Protein AF-A0A397TVG8-F1 (afdb_monomer)

Solvent-accessible surface area (backbone atoms only — not comparable to full-atom values): 4182 Å² total; per-residue (Å²): 119,69,67,64,55,52,55,53,51,52,49,51,52,52,50,51,51,50,52,53,53,50,53,52,51,52,52,52,51,52,52,53,52,54,49,50,52,54,53,52,53,51,53,52,52,53,56,53,60,73,65,54,59,66,75,60,54,69,34,69,69,48,40,43,67,73,71,49,82,77,77,133

pLDDT: mean 74.92, std 11.85, range [57.09, 94.75]

Secondary structure (DSSP, 8-state):
-HHHHHHHHHHHHHHHHHHHHHHHHHHHHHHHHHHHHHHHHHHHHHHHHHTS-HHHHTSHHHHHHHH-----

Radius of gyration: 28.14 Å; Cα contacts (8 Å, |Δi|>4): 6; chains: 1; bounding box: 32×31×82 Å

Structure (mmCIF, N/CA/C/O backbone):
data_AF-A0A397TVG8-F1
#
_entry.id   AF-A0A397TVG8-F1
#
loop_
_atom_site.group_PDB
_atom_site.id
_atom_site.type_symbol
_atom_site.label_atom_id
_atom_site.label_alt_id
_atom_site.label_comp_id
_atom_site.label_asym_id
_atom_site.label_entity_id
_atom_site.label_seq_id
_atom_site.pdbx_PDB_ins_code
_atom_site.Cartn_x
_atom_site.Cartn_y
_atom_site.Cartn_z
_atom_site.occupancy
_atom_site.B_iso_or_equiv
_atom_site.auth_seq_id
_atom_site.auth_comp_id
_atom_site.auth_asym_id
_atom_site.auth_atom_id
_atom_site.pdbx_PDB_model_num
ATOM 1 N N . MET A 1 1 ? -15.441 -4.420 45.869 1.00 64.75 1 MET A N 1
ATOM 2 C CA . MET A 1 1 ? -15.969 -4.402 44.479 1.00 64.75 1 MET A CA 1
ATOM 3 C C . MET A 1 1 ? -15.099 -3.642 43.460 1.00 64.75 1 MET A C 1
ATOM 5 O O . MET A 1 1 ? -15.180 -3.963 42.282 1.00 64.75 1 MET A O 1
ATOM 9 N N . ALA A 1 2 ? -14.229 -2.699 43.853 1.00 71.25 2 ALA A N 1
ATOM 10 C CA . ALA A 1 2 ? -13.447 -1.871 42.913 1.00 71.25 2 ALA A CA 1
ATOM 11 C C . ALA A 1 2 ? -12.433 -2.631 42.021 1.00 71.25 2 ALA A C 1
ATOM 13 O O . ALA A 1 2 ? -12.247 -2.282 40.856 1.00 71.25 2 ALA A O 1
ATOM 14 N N . LEU A 1 3 ? -11.815 -3.705 42.529 1.00 73.00 3 LEU A N 1
ATOM 15 C CA . LEU A 1 3 ? -10.801 -4.476 41.792 1.00 73.00 3 LEU A CA 1
ATOM 16 C C . LEU A 1 3 ? -11.357 -5.137 40.518 1.00 73.00 3 LEU A C 1
ATOM 18 O O . LEU A 1 3 ? -10.700 -5.119 39.480 1.00 73.00 3 LEU A O 1
ATOM 22 N N . GLY A 1 4 ? -12.586 -5.660 40.552 1.00 80.44 4 GLY A N 1
ATOM 23 C CA . GLY A 1 4 ? -13.203 -6.316 39.390 1.00 80.44 4 GLY A CA 1
ATOM 24 C C . GLY A 1 4 ? -13.451 -5.362 38.215 1.00 80.44 4 GLY A C 1
ATOM 25 O O . GLY A 1 4 ? -13.241 -5.726 37.055 1.00 80.44 4 GLY A O 1
ATOM 26 N N . LEU A 1 5 ? -13.825 -4.113 38.508 1.00 79.19 5 LEU A N 1
ATOM 27 C CA . LEU A 1 5 ? -14.031 -3.075 37.494 1.00 79.19 5 LEU A CA 1
ATOM 28 C C . LEU A 1 5 ? -12.708 -2.643 36.853 1.00 79.19 5 LEU A C 1
ATOM 30 O O . LEU A 1 5 ? -12.634 -2.508 35.629 1.00 79.19 5 LEU A O 1
ATOM 34 N N . TYR A 1 6 ? -11.650 -2.513 37.656 1.00 81.94 6 TYR A N 1
ATOM 35 C CA . TYR A 1 6 ? -10.307 -2.193 37.173 1.00 81.94 6 TYR A CA 1
ATOM 36 C C . TYR A 1 6 ? -9.780 -3.251 36.192 1.00 81.94 6 TYR A C 1
ATOM 38 O O . TYR A 1 6 ? -9.364 -2.918 35.078 1.00 81.94 6 TYR A O 1
ATOM 46 N N . TYR A 1 7 ? -9.871 -4.536 36.549 1.00 80.25 7 TYR A N 1
ATOM 47 C CA . TYR A 1 7 ? -9.437 -5.624 35.666 1.00 80.25 7 TYR A CA 1
ATOM 48 C C . TYR A 1 7 ? -10.246 -5.685 34.364 1.00 80.25 7 TYR A C 1
ATOM 50 O O . TYR A 1 7 ? -9.673 -5.878 33.289 1.00 80.25 7 TYR A O 1
ATOM 58 N N . SER A 1 8 ? -11.563 -5.469 34.428 1.00 80.44 8 SER A N 1
ATOM 59 C CA . SER A 1 8 ? -12.426 -5.426 33.240 1.00 80.44 8 SER A CA 1
ATOM 60 C C . SER A 1 8 ? -12.043 -4.285 32.288 1.00 80.44 8 SER A C 1
ATOM 62 O O . SER A 1 8 ? -11.917 -4.490 31.074 1.00 80.44 8 SER A O 1
ATOM 64 N N . PHE A 1 9 ? -11.768 -3.095 32.831 1.00 81.50 9 PHE A N 1
ATOM 65 C CA . PHE A 1 9 ? -11.323 -1.938 32.055 1.00 81.50 9 PHE A CA 1
ATOM 66 C C . PHE A 1 9 ? -9.971 -2.186 31.371 1.00 81.50 9 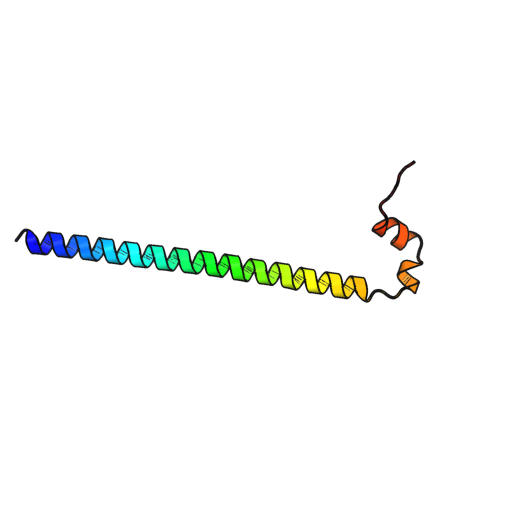PHE A C 1
ATOM 68 O O . PHE A 1 9 ? -9.830 -1.958 30.165 1.00 81.50 9 PHE A O 1
ATOM 75 N N . GLN A 1 10 ? -9.000 -2.736 32.106 1.00 82.56 10 GLN A N 1
ATOM 76 C CA . GLN A 1 10 ? -7.689 -3.081 31.552 1.00 82.56 10 GLN A CA 1
ATOM 77 C C . GLN A 1 10 ? -7.801 -4.114 30.423 1.00 82.56 10 GLN A C 1
ATOM 79 O O . GLN A 1 10 ? -7.171 -3.967 29.372 1.00 82.56 10 GLN A O 1
ATOM 84 N N . ARG A 1 11 ? -8.675 -5.116 30.573 1.00 85.81 11 ARG A N 1
ATOM 85 C CA . ARG A 1 11 ? -8.901 -6.145 29.548 1.0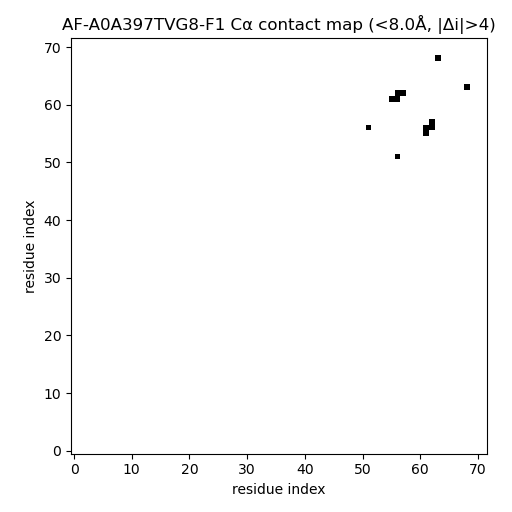0 85.81 11 ARG A CA 1
ATOM 86 C C . ARG A 1 11 ? -9.462 -5.556 28.251 1.00 85.81 11 ARG A C 1
ATOM 88 O O . ARG A 1 11 ? -8.981 -5.891 27.167 1.00 85.81 11 ARG A O 1
ATOM 95 N N . LYS A 1 12 ? -10.431 -4.638 28.349 1.00 86.69 12 LYS A N 1
ATOM 96 C CA . LYS A 1 12 ? -10.997 -3.925 27.188 1.00 86.69 12 LYS A CA 1
ATOM 97 C C . LYS A 1 12 ? -9.953 -3.047 26.496 1.00 86.69 12 LYS A C 1
ATOM 99 O O . LYS A 1 12 ? -9.868 -3.056 25.266 1.00 86.69 12 LYS A O 1
ATOM 104 N N . LYS A 1 13 ? -9.115 -2.348 27.269 1.00 86.94 13 LYS A N 1
ATOM 105 C CA . LYS A 1 13 ? -8.004 -1.539 26.744 1.00 86.94 13 LYS A CA 1
ATOM 106 C C . LYS A 1 13 ? -7.007 -2.398 25.958 1.00 86.94 13 LYS A C 1
ATOM 108 O O . LYS A 1 13 ? -6.685 -2.064 24.818 1.00 86.94 13 LYS A O 1
ATOM 113 N N . MET A 1 14 ? -6.591 -3.540 26.509 1.00 89.06 14 MET A N 1
ATOM 114 C CA . MET A 1 14 ? -5.690 -4.481 25.830 1.00 89.06 14 MET A CA 1
ATOM 115 C C . MET A 1 14 ? -6.315 -5.079 24.560 1.00 89.06 14 MET A C 1
ATOM 117 O O . MET A 1 14 ? -5.643 -5.192 23.535 1.00 89.06 14 MET A O 1
ATOM 121 N N . ALA A 1 15 ? -7.604 -5.432 24.589 1.00 87.69 15 ALA A N 1
ATOM 122 C CA . ALA A 1 15 ? -8.314 -5.944 23.414 1.00 87.69 15 ALA A CA 1
ATOM 123 C C . ALA A 1 15 ? -8.394 -4.900 22.285 1.00 87.69 15 ALA A C 1
ATOM 125 O O . ALA A 1 15 ? -8.126 -5.216 21.124 1.00 87.69 15 ALA A O 1
ATOM 126 N N . SER A 1 16 ? -8.686 -3.642 22.631 1.00 89.06 16 SER A N 1
ATOM 127 C CA . SER A 1 16 ? -8.692 -2.523 21.682 1.00 89.06 16 SER A CA 1
ATOM 128 C C . SER A 1 16 ? -7.312 -2.305 21.051 1.00 89.06 16 SER A C 1
ATOM 130 O O . SER A 1 16 ? -7.193 -2.233 19.827 1.00 89.06 16 SER A O 1
ATOM 132 N N . GLN A 1 17 ? -6.248 -2.312 21.861 1.00 87.88 17 GLN A N 1
ATOM 133 C CA . GLN A 1 17 ? -4.868 -2.198 21.375 1.00 87.88 17 GLN A CA 1
ATOM 134 C C . GLN A 1 17 ? -4.494 -3.340 20.420 1.00 87.88 17 GLN A C 1
ATOM 136 O O . GLN A 1 17 ? -3.920 -3.096 19.357 1.00 87.88 17 GLN A O 1
ATOM 141 N N . ARG A 1 18 ? -4.864 -4.587 20.743 1.00 89.38 18 ARG A N 1
ATOM 142 C CA . ARG A 1 18 ? -4.645 -5.745 19.856 1.00 89.38 18 ARG A CA 1
ATOM 143 C C . ARG A 1 18 ? -5.352 -5.569 18.514 1.00 89.38 18 ARG A C 1
ATOM 145 O O . ARG A 1 18 ? -4.726 -5.772 17.474 1.00 89.38 18 ARG A O 1
ATOM 152 N N . ARG A 1 19 ? -6.614 -5.126 18.527 1.00 90.25 19 ARG A N 1
ATOM 153 C CA . ARG A 1 19 ? -7.391 -4.859 17.307 1.00 90.25 19 ARG A CA 1
ATOM 154 C C . ARG A 1 19 ? -6.749 -3.760 16.458 1.00 90.25 19 ARG A C 1
ATOM 156 O O . ARG A 1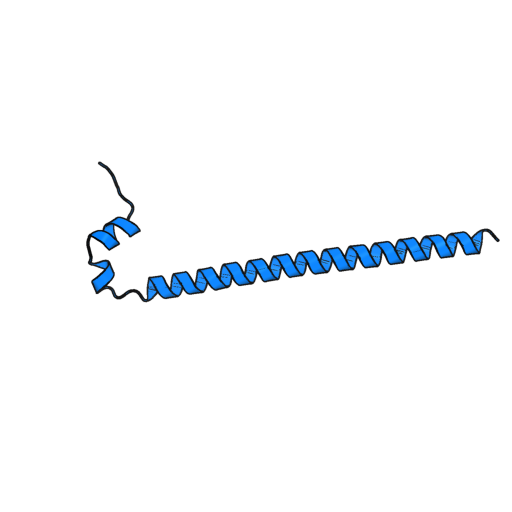 19 ? -6.604 -3.924 15.248 1.00 90.25 19 ARG A O 1
ATOM 163 N N . GLN A 1 20 ? -6.307 -2.666 17.075 1.00 91.12 20 GLN A N 1
ATOM 164 C CA . GLN A 1 20 ? -5.606 -1.590 16.366 1.00 91.12 20 GLN A CA 1
ATOM 165 C C . GLN A 1 20 ? -4.286 -2.069 15.747 1.00 91.12 20 GLN A C 1
ATOM 167 O O . GLN A 1 20 ? -3.989 -1.743 14.596 1.00 91.12 20 GLN A O 1
ATOM 172 N N . ASN A 1 21 ? -3.521 -2.886 16.472 1.00 93.88 21 ASN A N 1
ATOM 173 C CA . ASN A 1 21 ? -2.271 -3.456 15.973 1.00 93.88 21 ASN A CA 1
ATOM 174 C C . ASN A 1 21 ? -2.499 -4.399 14.784 1.00 93.88 21 ASN A C 1
ATOM 176 O O . ASN A 1 21 ? -1.754 -4.333 13.806 1.00 93.88 21 ASN A O 1
ATOM 180 N N . GLN A 1 22 ? -3.548 -5.226 14.819 1.00 91.88 22 GLN A N 1
ATOM 181 C CA . GLN A 1 22 ? -3.933 -6.079 13.688 1.00 91.88 22 GLN A CA 1
ATOM 182 C C . GLN A 1 22 ? -4.309 -5.251 12.453 1.00 91.88 22 GLN A C 1
ATOM 184 O O . GLN A 1 22 ? -3.785 -5.500 11.367 1.00 91.88 22 GLN A O 1
ATOM 189 N N . LEU A 1 23 ? -5.133 -4.211 12.619 1.00 94.75 23 LEU A N 1
ATOM 190 C CA . LEU A 1 23 ? -5.512 -3.317 11.519 1.00 94.75 23 LEU A CA 1
ATOM 191 C C . LEU A 1 23 ? -4.298 -2.592 10.921 1.00 94.75 23 LEU A C 1
ATOM 193 O O . LEU A 1 23 ? -4.179 -2.480 9.699 1.00 94.75 23 LEU A O 1
ATOM 197 N N . ARG A 1 24 ? -3.366 -2.126 11.762 1.00 92.69 24 ARG A N 1
ATOM 198 C CA . ARG A 1 24 ? -2.106 -1.518 11.306 1.00 92.69 24 ARG A CA 1
ATOM 199 C C . ARG A 1 24 ? -1.262 -2.502 10.495 1.00 92.69 24 ARG A C 1
ATOM 201 O O . ARG A 1 24 ? -0.795 -2.139 9.416 1.00 92.69 24 ARG A O 1
ATOM 208 N N . ARG A 1 25 ? -1.115 -3.747 10.965 1.00 90.31 25 ARG A N 1
ATOM 209 C CA . ARG A 1 25 ? -0.403 -4.807 10.229 1.00 90.31 25 ARG A CA 1
ATOM 210 C C . ARG A 1 25 ? -1.043 -5.069 8.868 1.00 90.31 25 ARG A C 1
ATOM 212 O O . ARG A 1 25 ? -0.336 -5.065 7.865 1.00 90.31 25 ARG A O 1
ATOM 219 N N . GLN A 1 26 ? -2.367 -5.206 8.813 1.00 91.69 26 GLN A N 1
ATOM 220 C CA . GLN A 1 26 ? -3.081 -5.468 7.562 1.00 91.69 26 GLN A CA 1
ATOM 221 C C . GLN A 1 26 ? -2.924 -4.323 6.549 1.00 91.69 26 GLN A C 1
ATOM 223 O O . GLN A 1 26 ? -2.685 -4.565 5.367 1.00 91.69 26 GLN A O 1
ATOM 228 N N . ARG A 1 27 ? -2.970 -3.063 7.005 1.00 92.12 27 ARG A N 1
ATOM 229 C CA . ARG A 1 27 ? -2.712 -1.894 6.145 1.00 92.12 27 ARG A CA 1
ATOM 230 C C . ARG A 1 27 ? -1.290 -1.888 5.584 1.00 92.12 27 ARG A C 1
ATOM 232 O O . ARG A 1 27 ? -1.117 -1.592 4.404 1.00 92.12 27 ARG A O 1
ATOM 239 N N . ASN A 1 28 ? -0.289 -2.222 6.398 1.00 93.44 28 ASN A N 1
ATOM 240 C CA . ASN A 1 28 ? 1.101 -2.294 5.943 1.00 93.44 28 ASN A CA 1
ATOM 241 C C . ASN A 1 28 ? 1.304 -3.410 4.914 1.00 93.44 28 ASN A C 1
ATOM 243 O O . ASN A 1 28 ? 1.902 -3.159 3.870 1.00 93.44 28 ASN A O 1
ATOM 247 N N . LEU A 1 29 ? 0.743 -4.598 5.153 1.00 88.62 29 LEU A N 1
ATOM 248 C CA . LEU A 1 29 ? 0.792 -5.699 4.188 1.00 88.62 29 LEU A CA 1
ATOM 249 C C . LEU A 1 29 ? 0.124 -5.320 2.861 1.00 88.62 29 LEU A C 1
ATOM 251 O O . LEU A 1 29 ? 0.723 -5.502 1.805 1.00 88.62 29 LEU A O 1
ATOM 255 N N 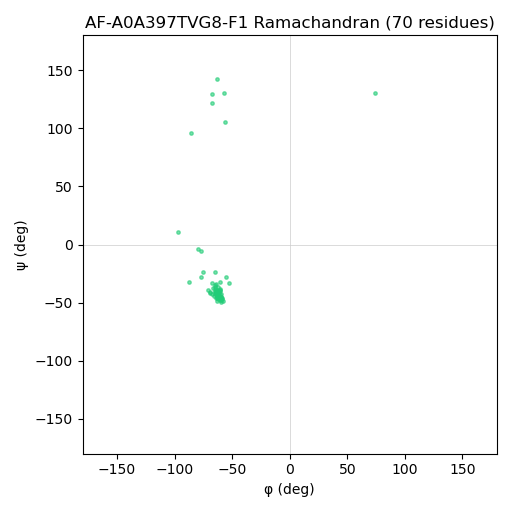. ASN A 1 30 ? -1.055 -4.692 2.901 1.00 92.00 30 ASN A N 1
ATOM 256 C CA . ASN A 1 30 ? -1.731 -4.216 1.692 1.00 92.00 30 ASN A CA 1
ATOM 257 C C . ASN A 1 30 ? -0.906 -3.175 0.920 1.00 92.00 30 ASN A C 1
ATOM 259 O O . ASN A 1 30 ? -0.898 -3.194 -0.311 1.00 92.00 30 ASN A O 1
ATOM 263 N N . ARG A 1 31 ? -0.199 -2.272 1.615 1.00 86.12 31 ARG A N 1
ATOM 264 C CA . ARG A 1 31 ? 0.708 -1.303 0.975 1.00 86.12 31 ARG A CA 1
ATOM 265 C C . ARG A 1 31 ? 1.867 -2.003 0.268 1.00 86.12 31 ARG A C 1
ATOM 267 O O . ARG A 1 31 ? 2.160 -1.657 -0.874 1.00 86.12 31 ARG A O 1
ATOM 274 N N . ILE A 1 32 ? 2.492 -2.986 0.919 1.00 86.00 32 ILE A N 1
ATOM 275 C CA . ILE A 1 32 ? 3.599 -3.767 0.344 1.00 86.00 32 ILE A CA 1
ATOM 276 C C . ILE A 1 32 ? 3.115 -4.547 -0.881 1.00 8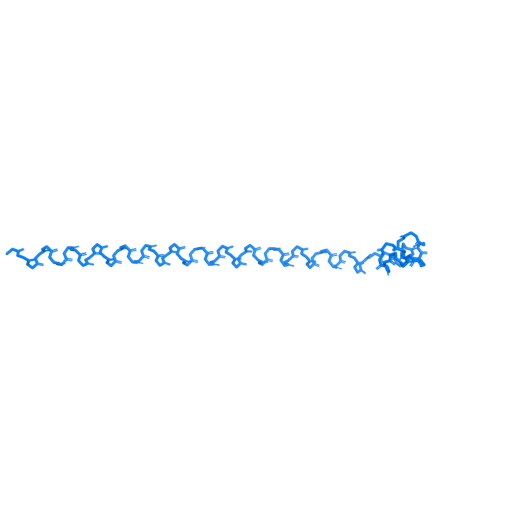6.00 32 ILE A C 1
ATOM 278 O O . ILE A 1 32 ? 3.724 -4.445 -1.942 1.00 86.00 32 ILE A O 1
ATOM 282 N N . TYR A 1 33 ? 1.986 -5.247 -0.766 1.00 83.06 33 TYR A N 1
ATOM 283 C CA . TYR A 1 33 ? 1.413 -6.034 -1.856 1.00 83.06 33 TYR A CA 1
ATOM 284 C C . TYR A 1 33 ? 1.076 -5.173 -3.081 1.00 83.06 33 TYR A C 1
ATOM 286 O O . TYR A 1 33 ? 1.498 -5.477 -4.196 1.00 83.06 33 TYR A O 1
ATOM 294 N N . ARG A 1 34 ? 0.399 -4.032 -2.879 1.00 76.25 34 ARG A N 1
ATOM 295 C CA . ARG A 1 34 ? 0.105 -3.087 -3.972 1.00 76.25 34 ARG A CA 1
ATOM 296 C C . ARG A 1 34 ? 1.374 -2.536 -4.620 1.00 76.25 34 ARG A C 1
ATOM 298 O O . ARG A 1 34 ? 1.413 -2.376 -5.838 1.00 76.25 34 ARG A O 1
ATOM 305 N N . ARG A 1 35 ? 2.409 -2.248 -3.824 1.00 77.19 35 ARG A N 1
ATOM 306 C CA . ARG A 1 35 ? 3.703 -1.784 -4.339 1.00 77.19 35 ARG A CA 1
ATOM 307 C C . ARG A 1 35 ? 4.376 -2.856 -5.190 1.00 77.19 35 ARG A C 1
ATOM 309 O O . ARG A 1 35 ? 4.829 -2.538 -6.283 1.00 77.19 35 ARG A O 1
ATOM 316 N N . TYR A 1 36 ? 4.394 -4.099 -4.716 1.00 73.44 36 TYR A N 1
ATOM 317 C CA . TYR A 1 36 ? 4.954 -5.230 -5.449 1.00 73.44 36 TYR A CA 1
ATOM 318 C C . TYR A 1 36 ? 4.254 -5.435 -6.796 1.00 73.44 36 TYR A C 1
ATOM 320 O O . TYR A 1 36 ? 4.933 -5.529 -7.812 1.00 73.44 36 TYR A O 1
ATOM 328 N N . ILE A 1 37 ? 2.916 -5.395 -6.835 1.00 69.56 37 ILE A N 1
ATOM 329 C CA . ILE A 1 37 ? 2.166 -5.485 -8.098 1.00 69.56 37 ILE A CA 1
ATOM 330 C C . ILE A 1 37 ? 2.581 -4.371 -9.059 1.00 69.56 37 ILE A C 1
ATOM 332 O O . ILE A 1 37 ? 2.879 -4.651 -10.215 1.00 69.56 37 ILE A O 1
ATOM 336 N N . ARG A 1 38 ? 2.638 -3.114 -8.600 1.00 63.19 38 ARG A N 1
ATOM 337 C CA . ARG A 1 38 ? 3.006 -1.989 -9.474 1.00 63.19 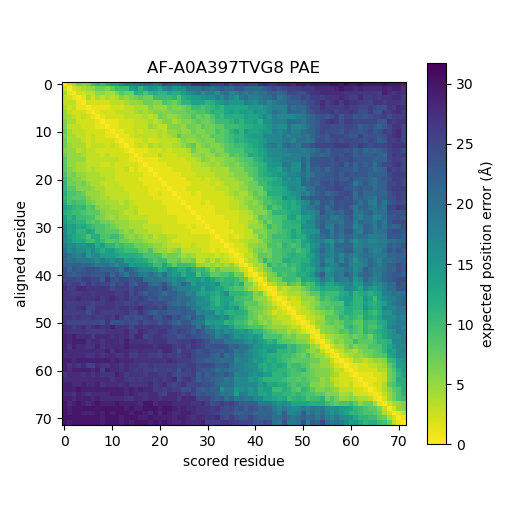38 ARG A CA 1
ATOM 338 C C . ARG A 1 38 ? 4.435 -2.120 -10.016 1.00 63.19 38 ARG A C 1
ATOM 340 O O . ARG A 1 38 ? 4.656 -1.867 -11.194 1.00 63.19 38 ARG A O 1
ATOM 347 N N . VAL A 1 39 ? 5.390 -2.530 -9.181 1.00 64.06 39 VAL A N 1
ATOM 348 C CA . VAL A 1 39 ? 6.778 -2.767 -9.618 1.00 64.06 39 VAL A CA 1
ATOM 349 C C . VAL A 1 39 ? 6.848 -3.935 -10.606 1.00 64.06 39 VAL A C 1
ATOM 351 O O . VAL A 1 39 ? 7.525 -3.831 -11.623 1.00 64.06 39 VAL A O 1
ATOM 354 N N . ASN A 1 40 ? 6.101 -5.013 -10.362 1.00 61.44 40 ASN A N 1
ATOM 355 C CA . ASN A 1 40 ? 6.056 -6.162 -11.262 1.00 61.44 40 ASN A CA 1
ATOM 356 C C . ASN A 1 40 ? 5.445 -5.808 -12.632 1.00 61.44 40 ASN A C 1
ATOM 358 O O . ASN A 1 40 ? 5.966 -6.220 -13.664 1.00 61.44 40 ASN A O 1
ATOM 362 N N . VAL A 1 41 ? 4.387 -4.989 -12.656 1.00 59.00 41 VAL A N 1
ATOM 363 C CA . VAL A 1 41 ? 3.796 -4.468 -13.902 1.00 59.00 41 VAL A CA 1
ATOM 364 C C . VAL A 1 41 ? 4.813 -3.623 -14.676 1.00 59.00 41 VAL A C 1
ATOM 366 O O . VAL A 1 41 ? 4.985 -3.837 -15.873 1.00 59.00 41 VAL A O 1
ATOM 369 N N . ASN A 1 42 ? 5.552 -2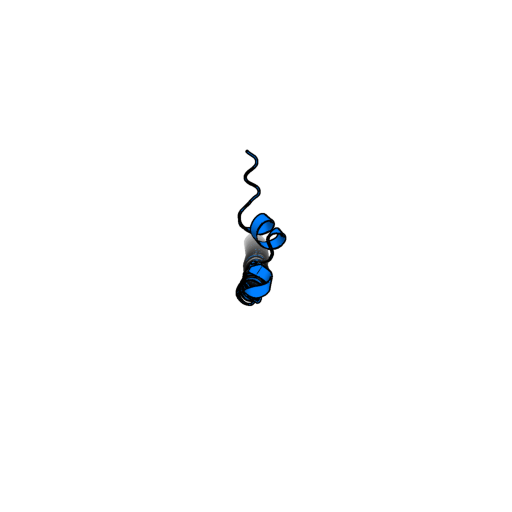.735 -14.002 1.00 59.25 42 ASN A N 1
ATOM 370 C CA . ASN A 1 42 ? 6.597 -1.936 -14.652 1.00 59.25 42 ASN A CA 1
ATOM 371 C C . ASN A 1 42 ? 7.734 -2.799 -15.231 1.00 59.25 42 ASN A C 1
ATOM 373 O O . ASN A 1 42 ? 8.231 -2.497 -16.315 1.00 59.25 42 ASN A O 1
ATOM 377 N N . ASN A 1 43 ? 8.117 -3.894 -14.565 1.00 59.53 43 ASN A N 1
ATOM 378 C CA . ASN A 1 43 ? 9.103 -4.835 -15.108 1.00 59.53 43 ASN A CA 1
ATOM 379 C C . ASN A 1 43 ? 8.603 -5.537 -16.381 1.00 59.53 43 ASN A C 1
ATOM 381 O O . ASN A 1 43 ? 9.390 -5.775 -17.298 1.00 59.53 43 ASN A O 1
ATOM 385 N N . GLY A 1 44 ? 7.302 -5.834 -16.468 1.00 61.41 44 GLY A N 1
ATOM 386 C CA . GLY A 1 44 ? 6.680 -6.348 -17.691 1.00 61.41 44 GLY A CA 1
ATOM 387 C C . GLY A 1 44 ? 6.795 -5.363 -18.857 1.00 61.41 44 GLY A C 1
ATOM 388 O O . GLY A 1 44 ? 7.191 -5.754 -19.953 1.00 61.41 44 GLY A O 1
ATOM 389 N N . THR A 1 45 ? 6.544 -4.077 -18.607 1.00 61.03 45 THR A N 1
ATOM 390 C CA . THR A 1 45 ? 6.659 -3.012 -19.617 1.00 61.03 45 THR A CA 1
ATOM 391 C C . THR A 1 45 ? 8.08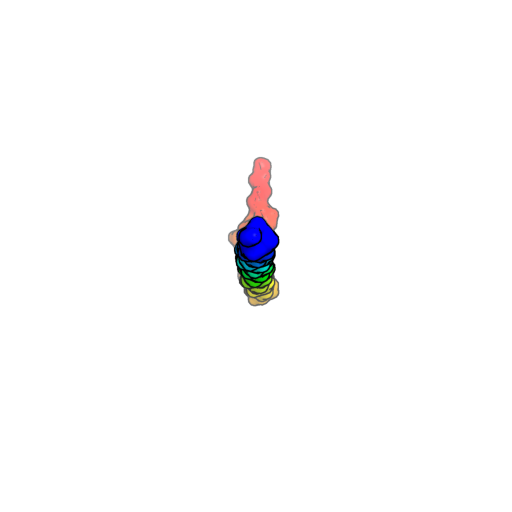9 -2.840 -20.129 1.00 61.03 45 THR A C 1
ATOM 393 O O . THR A 1 45 ? 8.298 -2.731 -21.333 1.00 61.03 45 THR A O 1
ATOM 396 N N . LEU A 1 46 ? 9.094 -2.877 -19.248 1.00 63.09 46 LEU A N 1
ATOM 397 C CA . LEU A 1 46 ? 10.500 -2.772 -19.659 1.00 63.09 46 LEU A CA 1
ATOM 398 C C . LEU A 1 46 ? 10.942 -3.960 -20.520 1.00 63.09 46 LEU A C 1
ATOM 400 O O . LEU A 1 46 ? 11.664 -3.778 -21.497 1.00 63.09 46 LEU A O 1
ATOM 404 N N . ARG A 1 47 ? 10.466 -5.169 -20.202 1.00 65.50 47 ARG A N 1
ATOM 405 C CA . ARG A 1 47 ? 10.740 -6.366 -21.007 1.00 65.50 47 ARG A CA 1
ATOM 406 C C . ARG A 1 47 ? 10.067 -6.307 -22.381 1.00 65.50 47 ARG A C 1
ATOM 408 O O . ARG A 1 47 ? 10.633 -6.805 -23.346 1.00 65.50 47 ARG A O 1
ATOM 415 N N . LEU A 1 48 ? 8.889 -5.686 -22.479 1.00 62.84 48 LEU A N 1
ATOM 416 C CA . LEU A 1 48 ? 8.224 -5.434 -23.761 1.00 62.84 48 LEU A CA 1
ATOM 417 C C . LEU A 1 48 ? 8.993 -4.411 -24.608 1.00 62.84 48 LEU A C 1
ATOM 419 O O . LEU A 1 48 ? 9.184 -4.659 -25.791 1.00 62.84 48 LEU A O 1
ATOM 423 N N . ILE A 1 49 ? 9.492 -3.322 -24.009 1.00 65.31 49 ILE A N 1
ATOM 424 C CA . ILE A 1 49 ? 10.306 -2.311 -24.712 1.00 65.31 49 ILE A CA 1
ATOM 425 C C . ILE A 1 49 ? 11.635 -2.907 -25.196 1.00 65.31 49 ILE A C 1
ATOM 427 O O . ILE A 1 49 ? 12.036 -2.677 -26.333 1.00 65.31 49 ILE A O 1
ATOM 431 N N . ALA A 1 50 ? 12.298 -3.715 -24.364 1.00 64.44 50 ALA A N 1
ATOM 432 C CA . ALA A 1 50 ? 13.560 -4.365 -24.724 1.00 64.44 50 ALA A CA 1
ATOM 433 C C . ALA A 1 50 ? 13.421 -5.378 -25.877 1.00 64.44 50 ALA A C 1
ATOM 435 O O . ALA A 1 50 ? 14.398 -5.654 -26.566 1.00 64.44 50 ALA A O 1
ATOM 436 N N . ASN A 1 51 ? 12.220 -5.920 -26.093 1.00 68.31 51 ASN A N 1
ATOM 437 C CA . ASN A 1 51 ? 11.940 -6.906 -27.138 1.00 68.31 51 ASN A CA 1
ATOM 438 C C . ASN A 1 51 ? 11.349 -6.288 -28.419 1.00 68.31 51 ASN A C 1
ATOM 440 O O . ASN A 1 51 ? 10.878 -7.028 -29.285 1.00 68.31 51 ASN A O 1
ATOM 444 N N . ILE A 1 52 ? 11.343 -4.957 -28.559 1.00 68.81 52 ILE A N 1
ATOM 445 C CA . ILE A 1 52 ? 10.912 -4.304 -29.801 1.00 68.81 52 ILE A CA 1
ATOM 446 C C . ILE A 1 52 ? 11.940 -4.621 -30.903 1.00 68.81 52 ILE A C 1
ATOM 448 O O . ILE A 1 52 ? 13.139 -4.428 -30.689 1.00 68.81 52 ILE A O 1
ATOM 452 N N . PRO A 1 53 ? 11.512 -5.093 -32.092 1.00 68.62 53 PRO A N 1
ATOM 453 C CA . PRO A 1 53 ? 12.426 -5.361 -33.196 1.00 68.62 53 PRO A CA 1
ATOM 454 C C . PRO A 1 53 ? 13.206 -4.096 -33.563 1.00 68.62 53 PRO A C 1
ATOM 456 O O . PRO A 1 53 ? 12.595 -3.053 -33.799 1.00 68.62 53 PRO A O 1
ATOM 459 N N . GLN A 1 54 ? 14.534 -4.191 -33.679 1.00 63.59 54 GLN A N 1
ATOM 460 C CA . GLN A 1 54 ? 15.416 -3.056 -34.003 1.00 63.59 54 GLN A CA 1
ATOM 461 C C . GLN A 1 54 ? 15.024 -2.344 -35.308 1.00 63.59 54 GLN A C 1
ATOM 463 O O . GLN A 1 54 ? 15.202 -1.140 -35.438 1.00 63.59 54 GLN A O 1
ATOM 468 N N . GLN A 1 55 ? 14.407 -3.063 -36.250 1.00 60.88 55 GLN A N 1
ATOM 469 C CA . GLN A 1 55 ? 13.863 -2.486 -37.482 1.00 60.88 55 GLN A CA 1
ATOM 470 C C . GLN A 1 55 ? 12.773 -1.432 -37.215 1.00 60.88 55 GLN A C 1
ATOM 472 O O . GLN A 1 55 ? 12.692 -0.453 -37.945 1.00 60.88 55 GLN A O 1
ATOM 477 N N . THR A 1 56 ? 11.992 -1.592 -36.143 1.00 61.69 56 THR A N 1
ATOM 478 C CA . THR A 1 56 ? 10.970 -0.625 -35.696 1.00 61.69 56 THR A CA 1
ATOM 479 C C . THR A 1 56 ? 11.602 0.577 -34.989 1.00 61.69 56 THR A C 1
ATOM 481 O O . THR A 1 56 ? 11.049 1.666 -35.022 1.00 61.69 56 THR A O 1
ATOM 484 N N . MET A 1 57 ? 12.772 0.407 -34.359 1.00 60.28 57 MET A N 1
ATOM 485 C CA . MET A 1 57 ? 13.539 1.515 -33.764 1.00 60.28 57 MET A CA 1
ATOM 486 C C . MET A 1 57 ? 14.258 2.376 -34.810 1.00 60.28 57 MET A C 1
ATOM 488 O O . MET A 1 57 ? 14.537 3.540 -34.540 1.00 60.28 57 MET A O 1
ATOM 492 N N . ASN A 1 58 ? 14.530 1.823 -35.996 1.00 64.00 58 ASN A N 1
ATOM 493 C CA . ASN A 1 58 ? 15.080 2.568 -37.131 1.00 64.00 58 ASN A CA 1
ATOM 494 C C . ASN A 1 58 ? 14.025 3.435 -37.842 1.00 64.00 58 ASN A C 1
ATOM 496 O O . ASN A 1 58 ? 14.376 4.184 -38.752 1.00 64.00 58 ASN A O 1
ATOM 500 N N . ASP A 1 59 ? 12.750 3.336 -37.450 1.00 73.31 59 ASP A N 1
ATOM 501 C CA . ASP A 1 59 ? 11.713 4.261 -37.896 1.00 73.31 59 ASP A CA 1
ATOM 502 C C . ASP A 1 59 ? 11.996 5.657 -37.301 1.00 73.31 59 ASP A C 1
ATOM 504 O O . ASP A 1 59 ? 12.055 5.802 -36.072 1.00 73.31 59 ASP A O 1
ATOM 508 N N . PRO A 1 60 ? 12.158 6.698 -38.139 1.00 73.00 60 PRO A N 1
ATOM 509 C CA . PRO A 1 60 ? 12.404 8.063 -37.684 1.00 73.00 60 PRO A CA 1
ATOM 510 C C . PRO A 1 60 ? 11.383 8.567 -36.655 1.00 73.00 60 PRO A C 1
ATOM 512 O O . PRO A 1 60 ? 11.752 9.326 -35.758 1.00 73.00 60 PRO A O 1
ATOM 515 N N . LEU A 1 61 ? 10.119 8.139 -36.744 1.00 75.50 61 LEU A N 1
ATOM 516 C CA . LEU A 1 61 ? 9.057 8.552 -35.820 1.00 75.50 61 LEU A CA 1
ATOM 517 C C . LEU A 1 61 ? 9.237 7.930 -34.431 1.00 75.50 61 LEU A C 1
ATOM 519 O O . LEU A 1 61 ? 9.044 8.597 -33.412 1.00 75.50 61 LEU A O 1
ATOM 523 N N . ILE A 1 62 ? 9.657 6.665 -34.379 1.00 70.56 62 ILE A N 1
ATOM 524 C CA . ILE A 1 62 ? 9.961 5.964 -33.127 1.00 70.56 62 ILE A CA 1
ATOM 525 C C . ILE A 1 62 ? 11.228 6.542 -32.492 1.00 70.56 62 ILE A C 1
ATOM 527 O O . ILE A 1 62 ? 11.251 6.795 -31.285 1.00 70.56 62 ILE A O 1
ATOM 531 N N . ALA A 1 63 ? 12.251 6.831 -33.299 1.00 69.44 63 ALA A N 1
ATOM 532 C CA . ALA A 1 63 ? 13.468 7.483 -32.828 1.00 69.44 63 ALA A CA 1
ATOM 533 C C . ALA A 1 63 ? 13.179 8.867 -32.213 1.00 69.44 63 ALA A C 1
ATOM 535 O O . ALA A 1 63 ? 13.706 9.183 -31.147 1.00 69.44 63 ALA A O 1
ATOM 536 N N . GLN A 1 64 ? 12.305 9.670 -32.830 1.00 69.31 64 GLN A N 1
ATOM 537 C CA . GLN A 1 64 ? 11.893 10.981 -32.305 1.00 69.31 64 GLN A CA 1
ATOM 538 C C . GLN A 1 64 ? 11.082 10.882 -31.003 1.00 69.31 64 GLN A C 1
ATOM 540 O O . GLN A 1 64 ? 11.262 11.704 -30.104 1.00 69.31 64 GLN A O 1
ATOM 545 N N . PHE A 1 65 ? 10.218 9.870 -30.870 1.00 72.00 65 PHE A N 1
ATOM 546 C CA . PHE A 1 65 ? 9.433 9.643 -29.653 1.00 72.00 65 PHE A CA 1
ATOM 547 C C . PHE A 1 65 ? 10.316 9.304 -28.439 1.00 72.00 65 PHE A C 1
ATOM 549 O O . PHE A 1 65 ? 10.086 9.827 -27.348 1.00 72.00 65 PHE A O 1
ATOM 556 N N . PHE A 1 66 ? 11.335 8.454 -28.618 1.00 69.50 66 PHE A N 1
ATOM 557 C CA . PHE A 1 66 ? 12.196 7.993 -27.519 1.00 69.50 66 PHE A CA 1
ATOM 558 C C . PHE A 1 66 ? 13.390 8.907 -27.219 1.00 69.50 66 PHE A C 1
ATOM 560 O O . PHE A 1 66 ? 13.773 9.015 -26.055 1.00 69.50 66 PHE A O 1
ATOM 567 N N . ASN A 1 67 ? 13.962 9.582 -28.221 1.00 68.56 67 ASN A N 1
ATOM 568 C CA . ASN A 1 67 ? 15.099 10.489 -28.009 1.00 68.56 67 ASN A CA 1
ATOM 569 C C . ASN A 1 67 ? 14.688 11.862 -27.459 1.00 68.56 67 ASN A C 1
ATOM 571 O O . ASN A 1 67 ? 15.553 12.671 -27.131 1.00 68.56 67 ASN A O 1
ATOM 575 N N . GLY A 1 68 ? 13.382 12.103 -27.316 1.00 59.75 68 GLY A N 1
ATOM 576 C CA . GLY A 1 68 ? 12.840 13.395 -26.930 1.00 59.75 68 GLY A CA 1
ATOM 577 C C . GLY A 1 68 ? 12.926 14.376 -28.094 1.00 59.75 68 GLY A C 1
ATOM 578 O O . GLY A 1 68 ? 13.963 14.544 -28.731 1.00 59.75 68 GLY A O 1
ATOM 579 N N . PHE A 1 69 ? 11.812 15.043 -28.378 1.00 62.69 69 PHE A N 1
ATOM 580 C CA . PHE A 1 69 ? 11.790 16.185 -29.281 1.00 62.69 69 PHE A CA 1
ATOM 581 C C . PHE A 1 69 ? 12.785 17.238 -28.769 1.00 62.69 69 PHE A C 1
ATOM 583 O O . PHE A 1 69 ? 12.508 17.927 -27.787 1.00 62.69 69 PHE A O 1
ATOM 590 N N . SER A 1 70 ? 13.940 17.371 -29.420 1.00 57.56 70 SER A N 1
ATOM 591 C CA . SER A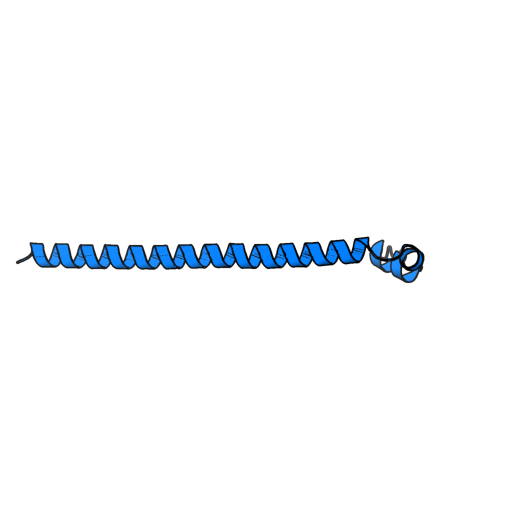 1 70 ? 14.747 18.578 -29.290 1.00 57.56 70 SER A CA 1
ATOM 592 C C . SER A 1 70 ? 14.203 19.553 -30.323 1.00 57.56 70 SER A C 1
ATOM 594 O O . SER A 1 70 ? 14.509 19.447 -31.510 1.00 57.56 70 SER A O 1
ATOM 596 N N . PHE A 1 71 ? 13.313 20.445 -29.891 1.00 57.09 71 PHE A N 1
ATOM 597 C CA . PHE A 1 71 ? 13.006 21.622 -30.698 1.00 57.09 71 PHE A CA 1
ATOM 598 C C . PHE A 1 71 ? 14.288 22.467 -30.820 1.00 57.09 71 PHE A C 1
ATOM 600 O O . PHE A 1 71 ? 15.064 22.490 -29.857 1.00 57.09 71 PHE A O 1
ATOM 607 N N . PRO A 1 72 ? 14.547 23.080 -31.990 1.00 57.41 72 PRO A N 1
ATOM 608 C CA . PRO A 1 72 ? 15.669 23.997 -32.161 1.00 57.41 72 PRO A CA 1
ATOM 609 C C . PRO A 1 72 ? 15.587 25.193 -31.204 1.00 57.41 72 PRO A C 1
ATOM 611 O O . PRO A 1 72 ? 14.455 25.584 -30.832 1.00 57.41 72 PRO A O 1
#

Foldseek 3Di:
DVVVVVVVVVVVVVVVVVVVVVVVVVVVVVVVVVVVVVVVVVVVVVVVVVPPPVVVCPPPVNVCVVVDDPDD

Sequence (72 aa):
MALGLYYSFQRKKMASQRRQNQLRRQRNLNRIYRRYIRVNVNNGTLRLIANIPQQTMNDPLIAQFFNGFSFP

Mean predicted aligned error: 14.64 Å

Organism: NCBI:txid658196